Protein AF-A0A7Y5BEG9-F1 (afdb_monomer_lite)

Radius of gyration: 23.91 Å; chains: 1; bounding box: 51×33×67 Å

Foldseek 3Di:
DVVVVVVVVVVVVVPVPPPPPPPPFQDKDKAADDQWQLVVVVCVLLVHDWPDRVVCRVVVHPTGDPPPPDSVDHVQPAWDWDADSVRRIIITGGHGD

Secondary structure (DSSP, 8-state):
-HHHHHHHHHHHHTSTT--PPP------EEEE-SSS-HHHHHHHHTT---S-HHHHHHHSSSSS-TT----SS-S-SSEEEEEETTTTEEEEEEPP-

Sequence (97 aa):
MRTSILALICLLSAWSGAQTPPTASPQPIRLQVRHADPWVIKLMLEGGSVVSPEMSTLFGFLGAPPNTGNAVNRLFQ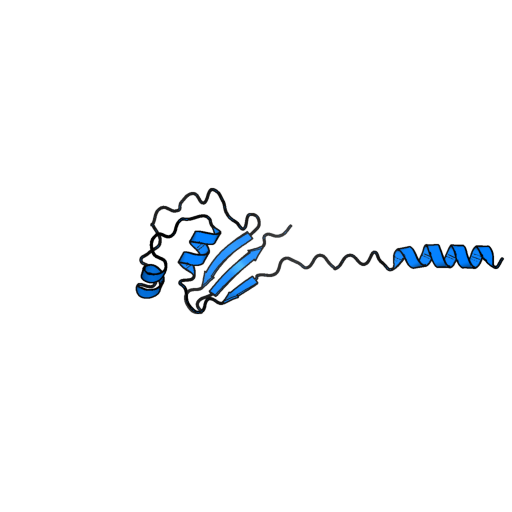NGTLIVNPTDNSIWFFPDRP

Structure (mmCIF, N/CA/C/O backbone):
data_AF-A0A7Y5BEG9-F1
#
_entry.id   AF-A0A7Y5BEG9-F1
#
loop_
_atom_site.group_PDB
_atom_site.id
_atom_site.type_symbol
_atom_site.label_atom_id
_atom_site.label_alt_id
_atom_site.label_comp_id
_atom_site.label_asym_id
_atom_site.label_entity_id
_atom_site.label_seq_id
_atom_site.pdbx_PDB_ins_code
_atom_site.Cartn_x
_atom_site.Cartn_y
_atom_si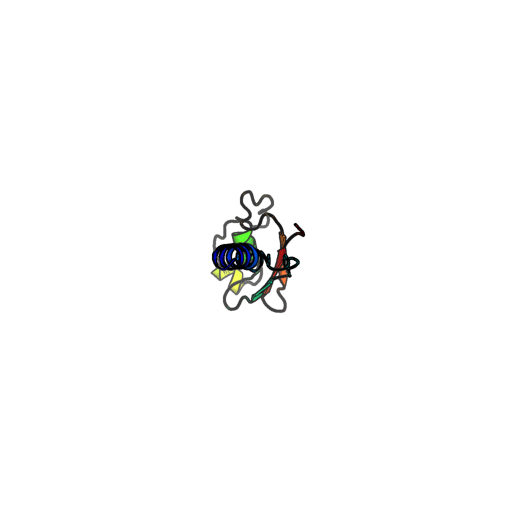te.Cartn_z
_atom_site.occupancy
_atom_site.B_iso_or_equiv
_atom_site.auth_seq_id
_atom_site.auth_comp_id
_atom_site.auth_asym_id
_atom_site.auth_atom_id
_atom_site.pdbx_PDB_model_num
ATOM 1 N N . MET A 1 1 ? -34.204 -20.631 48.819 1.00 61.81 1 MET A N 1
ATOM 2 C CA . MET A 1 1 ? -33.334 -19.438 48.959 1.00 61.81 1 MET A CA 1
ATOM 3 C C . MET A 1 1 ? -31.946 -19.642 48.351 1.00 61.81 1 MET A C 1
ATOM 5 O O . MET A 1 1 ? -31.582 -18.869 47.481 1.00 61.81 1 MET A O 1
ATOM 9 N N . ARG A 1 2 ? -31.191 -20.693 48.712 1.00 66.25 2 ARG A N 1
ATOM 10 C CA . ARG A 1 2 ? -29.860 -20.990 48.125 1.00 66.25 2 ARG A CA 1
ATOM 11 C C . ARG A 1 2 ? -29.838 -21.145 46.594 1.00 66.25 2 ARG A C 1
ATOM 13 O O . ARG A 1 2 ? -28.936 -20.636 45.944 1.00 66.25 2 ARG A O 1
ATOM 20 N N . THR A 1 3 ? -30.837 -21.814 46.021 1.00 69.62 3 THR A N 1
ATOM 21 C CA . THR A 1 3 ? -30.944 -22.051 44.569 1.00 69.62 3 THR A CA 1
ATOM 22 C C . THR A 1 3 ? -31.201 -20.769 43.776 1.00 69.62 3 THR A C 1
ATOM 24 O O . THR A 1 3 ? -30.656 -20.590 42.694 1.00 69.62 3 THR A O 1
ATOM 27 N N . SER A 1 4 ? -31.964 -19.838 44.350 1.00 77.06 4 SER A N 1
ATOM 28 C CA . SER A 1 4 ? -32.264 -18.531 43.757 1.00 77.06 4 SER A CA 1
ATOM 29 C C . SER A 1 4 ? -31.022 -17.639 43.655 1.00 77.06 4 SER A C 1
ATOM 31 O O . SER A 1 4 ? -30.875 -16.897 42.692 1.00 77.06 4 SER A O 1
ATOM 33 N N . ILE A 1 5 ? -30.106 -17.744 44.623 1.00 80.56 5 ILE A N 1
ATOM 34 C CA . ILE A 1 5 ? -28.854 -16.974 44.648 1.00 80.56 5 ILE A CA 1
ATOM 35 C C . ILE A 1 5 ? -27.894 -17.465 43.557 1.00 80.56 5 ILE A C 1
ATOM 37 O O . ILE A 1 5 ? -27.305 -16.655 42.849 1.00 80.56 5 ILE A O 1
ATOM 41 N N . LEU A 1 6 ? -27.779 -18.784 43.371 1.00 76.19 6 LEU A N 1
ATOM 42 C CA . LEU A 1 6 ? -26.947 -19.370 42.314 1.00 76.19 6 LEU A CA 1
ATOM 43 C C . LEU A 1 6 ? -27.444 -18.980 40.914 1.00 76.19 6 LEU A C 1
ATOM 45 O O . LEU A 1 6 ? -26.642 -18.605 40.064 1.00 76.19 6 LEU A O 1
ATOM 49 N N . ALA A 1 7 ? -28.764 -18.990 40.700 1.00 78.88 7 ALA A N 1
ATOM 50 C CA . ALA A 1 7 ? -29.361 -18.563 39.435 1.00 78.88 7 ALA A CA 1
ATOM 51 C C . ALA A 1 7 ? -29.099 -17.074 39.134 1.00 78.88 7 ALA A C 1
ATOM 53 O O . ALA A 1 7 ? -28.790 -16.720 37.998 1.00 78.88 7 ALA A O 1
ATOM 54 N N . LEU A 1 8 ? -29.161 -16.213 40.156 1.00 78.69 8 LEU A N 1
ATOM 55 C CA . LEU A 1 8 ? -28.865 -14.785 40.025 1.00 78.69 8 LEU A CA 1
ATOM 56 C C . LEU A 1 8 ? -27.393 -14.538 39.650 1.00 78.69 8 LEU A C 1
ATOM 58 O O . LEU A 1 8 ? -27.106 -13.715 38.784 1.00 78.69 8 LEU A O 1
ATOM 62 N N . ILE A 1 9 ? -26.463 -15.277 40.263 1.00 79.12 9 ILE A N 1
ATOM 63 C CA . ILE A 1 9 ? -25.024 -15.160 39.984 1.00 79.12 9 ILE A CA 1
ATOM 64 C C . ILE A 1 9 ? -24.702 -15.605 38.549 1.00 79.12 9 ILE A C 1
ATOM 66 O O . ILE A 1 9 ? -23.938 -14.927 37.868 1.00 79.12 9 ILE A O 1
ATOM 70 N N . CYS A 1 10 ? -25.322 -16.686 38.060 1.00 74.25 10 CYS A N 1
ATOM 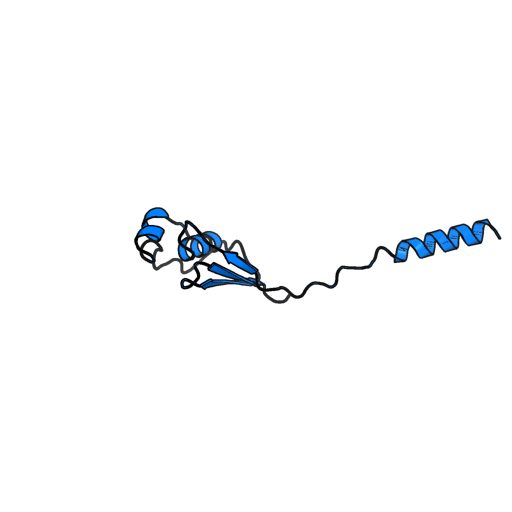71 C CA . CYS A 1 10 ? -25.149 -17.141 36.675 1.00 74.25 10 CYS A CA 1
ATOM 72 C C . CYS A 1 10 ? -25.712 -16.160 35.633 1.00 74.25 10 CYS A C 1
ATOM 74 O O . CYS A 1 10 ? -25.173 -16.063 34.534 1.00 74.25 10 CYS A O 1
ATOM 76 N N . LEU A 1 11 ? -26.780 -15.429 35.959 1.00 73.88 11 LEU A N 1
ATOM 77 C CA . LEU A 1 11 ? -27.326 -14.386 35.084 1.00 73.88 11 LEU A CA 1
ATOM 78 C C . LEU A 1 11 ? -26.413 -13.154 35.019 1.00 73.88 11 LEU A C 1
ATOM 80 O O . LEU A 1 11 ? -26.240 -12.571 33.952 1.00 73.88 11 LEU A O 1
ATOM 84 N N . LEU A 1 12 ? -25.793 -12.780 36.140 1.00 69.62 12 LEU A N 1
ATOM 85 C CA . LEU A 1 12 ? -24.910 -11.613 36.220 1.00 69.62 12 LEU A CA 1
ATOM 86 C C . LEU A 1 12 ? -23.548 -11.840 35.540 1.00 69.62 12 LEU A C 1
ATOM 88 O O . LEU A 1 12 ? -22.969 -10.891 35.013 1.00 69.62 12 LEU A O 1
ATOM 92 N N . SER A 1 13 ? -23.042 -13.077 35.491 1.00 68.06 13 SER A N 1
ATOM 93 C CA . SER A 1 13 ? -21.766 -13.395 34.829 1.00 68.06 13 SER A CA 1
ATOM 94 C C . SER A 1 13 ? -21.834 -13.402 33.297 1.00 68.06 13 SER A C 1
ATOM 96 O O . SER A 1 13 ? -20.798 -13.284 32.648 1.00 68.06 13 SER A O 1
ATOM 98 N N . ALA A 1 14 ? -23.026 -13.481 32.698 1.00 62.81 14 ALA A N 1
ATOM 99 C CA . ALA A 1 14 ? -23.190 -13.402 31.244 1.00 62.81 14 ALA A CA 1
ATOM 100 C C . ALA A 1 14 ? -23.002 -11.973 30.688 1.00 62.81 14 ALA A C 1
ATOM 102 O O . ALA A 1 14 ? -22.771 -11.801 29.493 1.00 62.81 14 ALA A O 1
ATOM 103 N N . TRP A 1 15 ? -23.077 -10.944 31.541 1.00 58.50 15 TRP A N 1
ATOM 104 C CA . TRP A 1 15 ? -22.993 -9.538 31.129 1.00 58.50 15 TRP A CA 1
ATOM 105 C C . TRP A 1 15 ? -21.572 -8.960 31.118 1.00 58.50 15 TRP A C 1
ATOM 107 O O . TRP A 1 15 ? -21.349 -7.927 30.491 1.00 58.50 15 TRP A O 1
ATOM 117 N N . SER A 1 16 ? -20.586 -9.621 31.735 1.00 58.72 16 SER A N 1
ATOM 118 C CA . SER A 1 16 ? -19.198 -9.126 31.737 1.00 58.72 16 SER A CA 1
ATOM 119 C C . SER A 1 16 ? -18.431 -9.412 30.438 1.00 58.72 16 SER A C 1
ATOM 121 O O . SER A 1 16 ? -17.387 -8.810 30.210 1.00 58.72 16 SER A O 1
ATOM 123 N N . GLY A 1 17 ? -18.942 -10.288 29.565 1.00 56.12 17 GLY A N 1
ATOM 124 C CA . GLY A 1 17 ? -18.307 -10.638 28.285 1.00 56.12 17 GLY A CA 1
ATOM 125 C C . GLY A 1 17 ? -18.676 -9.734 27.102 1.00 56.12 17 GLY A C 1
ATOM 126 O O . GLY A 1 17 ? -18.085 -9.865 26.036 1.00 56.12 17 GLY A O 1
ATOM 127 N N . ALA A 1 18 ? -19.634 -8.816 27.267 1.00 52.44 18 ALA A N 1
ATOM 128 C CA . ALA A 1 18 ? -20.114 -7.926 26.202 1.00 52.44 18 ALA A CA 1
ATOM 129 C C . ALA A 1 18 ? -19.368 -6.580 26.152 1.00 52.44 18 ALA A C 1
ATOM 131 O O . ALA A 1 18 ? -19.892 -5.589 25.646 1.00 52.44 18 ALA A O 1
ATOM 132 N N . GLN A 1 19 ? -18.136 -6.526 26.662 1.00 56.03 19 GLN A N 1
ATOM 133 C CA . GLN A 1 19 ? -17.228 -5.426 26.354 1.00 56.03 19 GLN A CA 1
ATOM 134 C C . GLN A 1 19 ? -16.751 -5.613 24.912 1.00 56.03 19 GLN A C 1
ATOM 136 O O . GLN A 1 19 ? -15.655 -6.109 24.660 1.00 56.03 19 GLN A O 1
ATOM 141 N N . THR A 1 20 ? -17.599 -5.243 23.948 1.00 58.72 20 THR A N 1
ATOM 142 C CA . THR A 1 20 ? -17.135 -4.926 22.598 1.00 58.72 20 THR A CA 1
ATOM 143 C C . THR A 1 20 ? -15.939 -3.990 22.751 1.00 58.72 20 THR A C 1
ATOM 145 O O . THR A 1 20 ? -16.097 -2.942 23.392 1.00 58.72 20 THR A O 1
ATOM 148 N N . PRO A 1 21 ? -14.752 -4.345 22.223 1.00 58.41 21 PRO A N 1
ATOM 149 C CA . PRO A 1 21 ? -13.651 -3.402 22.147 1.00 58.41 21 PRO A CA 1
ATOM 150 C C . PRO A 1 21 ? -14.205 -2.120 21.525 1.00 58.41 21 PRO A C 1
ATOM 152 O O . PRO A 1 21 ? -14.983 -2.231 20.570 1.00 58.41 21 PRO A O 1
ATOM 155 N N . PRO A 1 22 ? -13.883 -0.924 22.051 1.00 56.59 22 PRO A N 1
ATOM 156 C CA . PRO A 1 22 ? -14.259 0.302 21.369 1.00 56.59 22 PRO A CA 1
ATOM 157 C C . PRO A 1 22 ? -13.776 0.143 19.934 1.00 56.59 22 PRO A C 1
ATOM 159 O O . PRO A 1 22 ? -12.602 -0.166 19.730 1.00 56.59 22 PRO A O 1
ATOM 162 N N . THR A 1 23 ? -14.698 0.231 18.974 1.00 60.75 23 THR A N 1
ATOM 163 C CA . THR A 1 23 ? -14.410 0.148 17.546 1.00 60.75 23 THR A CA 1
ATOM 164 C C . THR A 1 23 ? -13.322 1.174 17.277 1.00 60.75 23 THR A C 1
ATOM 166 O O . THR A 1 23 ? -13.601 2.372 17.228 1.00 60.75 23 THR A O 1
ATOM 169 N N . ALA A 1 24 ? -12.063 0.732 17.273 1.00 63.84 24 ALA A N 1
ATOM 170 C CA . ALA A 1 24 ? -10.938 1.640 17.223 1.00 63.84 24 ALA A CA 1
ATOM 171 C C . ALA A 1 24 ? -11.091 2.408 15.917 1.00 63.84 24 ALA A C 1
ATOM 173 O O . ALA A 1 24 ? -11.258 1.796 14.859 1.00 63.84 24 ALA A O 1
ATOM 174 N N . SER A 1 25 ? -11.126 3.739 16.005 1.00 70.38 25 SER A N 1
ATOM 175 C CA . SER A 1 25 ? -11.212 4.570 14.813 1.00 70.38 25 SER A CA 1
ATOM 176 C C . SER A 1 25 ? -10.095 4.137 13.866 1.00 70.38 25 SER A C 1
ATOM 178 O O . SER A 1 25 ? -8.964 3.976 14.337 1.00 70.38 25 SER A O 1
ATOM 180 N N . PRO A 1 26 ? -10.389 3.891 12.578 1.00 75.62 26 PRO A N 1
ATOM 181 C CA . PRO A 1 26 ? -9.387 3.384 11.659 1.00 75.62 26 PRO A CA 1
ATOM 182 C C . PRO A 1 26 ? -8.176 4.321 11.652 1.00 75.62 26 PRO A C 1
ATOM 184 O O . PRO A 1 26 ? -8.283 5.490 11.282 1.00 75.62 26 PRO A O 1
ATOM 187 N N . GLN A 1 27 ? -7.044 3.832 12.159 1.00 85.50 27 GLN A N 1
ATOM 188 C CA . GLN A 1 27 ? -5.819 4.617 12.264 1.00 85.50 27 GLN A CA 1
ATOM 189 C C . GLN A 1 27 ? -4.995 4.449 10.988 1.00 85.50 27 GLN A C 1
ATOM 191 O O . GLN A 1 27 ? -4.939 3.341 10.447 1.00 85.50 27 GLN A O 1
ATOM 196 N N . PRO A 1 28 ? -4.316 5.510 10.520 1.00 88.69 28 PRO A N 1
ATOM 197 C CA . PRO A 1 28 ? -3.342 5.383 9.450 1.00 88.69 28 PRO A CA 1
ATOM 198 C C . PRO A 1 28 ? -2.244 4.381 9.817 1.00 88.69 28 PRO A C 1
ATOM 200 O O . PRO A 1 28 ? -1.693 4.423 10.919 1.00 88.69 28 PRO A O 1
ATOM 203 N N . ILE A 1 29 ? -1.900 3.503 8.880 1.00 89.62 29 ILE A N 1
ATOM 204 C CA . ILE A 1 29 ? -0.862 2.484 9.054 1.00 89.62 29 ILE A CA 1
ATOM 205 C C . ILE A 1 29 ? 0.341 2.866 8.199 1.00 89.62 29 ILE A C 1
ATOM 207 O O . ILE A 1 29 ? 0.211 3.065 6.992 1.00 89.62 29 ILE A O 1
ATOM 211 N N . ARG A 1 30 ? 1.524 2.930 8.818 1.00 91.38 30 ARG A N 1
ATOM 212 C CA . ARG A 1 30 ? 2.797 3.144 8.120 1.00 91.38 30 ARG A CA 1
ATOM 213 C C . ARG A 1 30 ? 3.504 1.815 7.887 1.00 91.38 30 ARG A C 1
ATOM 215 O O . ARG A 1 30 ? 3.817 1.096 8.833 1.00 91.38 30 ARG A O 1
ATOM 222 N N . LEU A 1 31 ? 3.825 1.536 6.633 1.00 89.38 31 LEU A N 1
ATOM 223 C CA . LEU A 1 31 ? 4.606 0.389 6.193 1.00 89.38 31 LEU A CA 1
ATOM 224 C C . LEU A 1 31 ? 5.979 0.886 5.744 1.00 89.38 31 LEU A C 1
ATOM 226 O O . LEU A 1 31 ? 6.112 1.547 4.716 1.00 89.38 31 LEU A O 1
ATOM 230 N N . GLN A 1 32 ? 7.007 0.594 6.538 1.00 92.06 32 GLN A N 1
ATOM 231 C CA . GLN A 1 32 ? 8.378 0.952 6.189 1.00 92.06 32 GLN A CA 1
ATOM 232 C C . GLN A 1 32 ? 8.908 0.002 5.113 1.00 92.06 32 GLN A C 1
ATOM 234 O O . GLN A 1 32 ? 8.947 -1.213 5.320 1.00 92.06 32 GLN A O 1
ATOM 239 N N . VAL A 1 33 ? 9.390 0.558 4.005 1.00 87.56 33 VAL A N 1
ATOM 240 C CA . VAL A 1 33 ? 10.049 -0.193 2.937 1.00 87.56 33 VAL A CA 1
ATOM 241 C C . VAL A 1 33 ? 11.565 -0.056 3.105 1.00 87.56 33 VAL A C 1
ATOM 243 O O . VAL A 1 33 ? 12.079 1.009 3.450 1.00 87.56 33 VAL A O 1
ATOM 246 N N . ARG A 1 34 ? 12.291 -1.172 2.960 1.00 85.19 34 ARG A N 1
ATOM 247 C CA . ARG A 1 34 ? 13.750 -1.238 3.193 1.00 85.19 34 ARG A CA 1
ATOM 248 C C . ARG A 1 34 ? 14.561 -1.576 1.949 1.00 85.19 34 ARG A C 1
ATOM 250 O O . ARG A 1 34 ? 15.633 -1.019 1.760 1.00 85.19 34 ARG A O 1
ATOM 257 N N . HIS A 1 35 ? 14.070 -2.511 1.140 1.00 80.50 35 HIS A N 1
ATOM 258 C CA . HIS A 1 35 ? 14.861 -3.165 0.090 1.00 80.50 35 HIS A CA 1
ATOM 259 C C . HIS A 1 35 ? 14.171 -3.175 -1.275 1.00 80.50 35 HIS A C 1
ATOM 261 O O . HIS A 1 35 ? 14.632 -3.845 -2.189 1.00 80.50 35 HIS A O 1
ATOM 267 N N . ALA A 1 36 ? 13.049 -2.475 -1.395 1.00 79.56 36 ALA A N 1
ATOM 268 C CA . ALA A 1 36 ? 12.246 -2.424 -2.601 1.00 79.56 36 ALA A CA 1
ATOM 269 C C . ALA A 1 36 ? 11.804 -0.985 -2.856 1.00 79.56 36 ALA A C 1
ATOM 271 O O . ALA A 1 36 ? 11.875 -0.134 -1.964 1.00 79.56 36 ALA A O 1
ATOM 272 N N . ASP A 1 37 ? 11.334 -0.739 -4.071 1.00 83.12 37 ASP A N 1
ATOM 273 C CA . ASP A 1 37 ? 10.703 0.518 -4.430 1.00 83.12 37 ASP A CA 1
ATOM 274 C C . ASP A 1 37 ? 9.245 0.571 -3.903 1.00 83.12 37 ASP A C 1
ATOM 276 O O . ASP A 1 37 ? 8.464 -0.368 -4.115 1.00 83.12 37 ASP A O 1
ATOM 280 N N . PRO A 1 38 ? 8.844 1.640 -3.193 1.00 83.69 38 PRO A N 1
ATOM 281 C CA . PRO A 1 38 ? 7.528 1.727 -2.571 1.00 83.69 38 PRO A CA 1
ATOM 282 C C . PRO A 1 38 ? 6.412 1.961 -3.603 1.00 83.69 38 PRO A C 1
ATOM 284 O O . PRO A 1 38 ? 5.263 1.588 -3.348 1.00 83.69 38 PRO A O 1
ATOM 287 N N . TRP A 1 39 ? 6.727 2.513 -4.782 1.00 83.00 39 TRP A N 1
ATOM 288 C CA . TRP A 1 39 ? 5.770 2.655 -5.881 1.00 83.00 39 TRP A CA 1
ATOM 289 C C . TRP A 1 39 ? 5.440 1.318 -6.525 1.00 83.00 39 TRP A C 1
ATOM 291 O O . TRP A 1 39 ? 4.271 1.056 -6.801 1.00 83.00 39 TRP A O 1
ATOM 301 N N . VAL A 1 40 ? 6.431 0.446 -6.695 1.00 81.12 40 VAL A N 1
ATOM 302 C CA . VAL A 1 40 ? 6.226 -0.931 -7.162 1.00 81.12 40 VAL A CA 1
ATOM 303 C C . VAL A 1 40 ? 5.302 -1.693 -6.225 1.00 81.12 40 VAL A C 1
ATOM 305 O O . VAL A 1 40 ? 4.353 -2.330 -6.675 1.00 81.12 40 VAL A O 1
ATOM 308 N N . ILE A 1 41 ? 5.540 -1.603 -4.916 1.00 82.19 41 ILE A N 1
ATOM 309 C CA . ILE A 1 41 ? 4.683 -2.267 -3.930 1.00 82.19 41 ILE A CA 1
ATOM 310 C C . ILE A 1 41 ? 3.261 -1.710 -4.013 1.00 82.19 41 ILE A C 1
ATOM 312 O O . ILE A 1 41 ? 2.314 -2.491 -4.084 1.00 82.19 41 ILE A O 1
ATOM 316 N N . LYS A 1 42 ? 3.091 -0.380 -4.060 1.00 84.00 42 LYS A N 1
ATOM 317 C CA . LYS A 1 42 ? 1.768 0.234 -4.243 1.00 84.00 42 LYS A CA 1
ATOM 318 C C . LYS A 1 42 ? 1.081 -0.295 -5.505 1.00 84.00 42 LYS A C 1
ATOM 320 O O . LYS A 1 42 ? -0.075 -0.699 -5.430 1.00 84.00 42 LYS A O 1
ATOM 325 N N . LEU A 1 43 ? 1.799 -0.351 -6.624 1.00 80.75 43 LEU A N 1
ATOM 326 C CA . LEU A 1 43 ? 1.290 -0.855 -7.895 1.00 80.75 43 LEU A CA 1
ATOM 327 C C . LEU A 1 43 ? 0.774 -2.292 -7.767 1.00 80.75 43 LEU A C 1
ATOM 329 O O . LEU A 1 43 ? -0.339 -2.581 -8.194 1.00 80.75 43 LEU A O 1
ATOM 333 N N . MET A 1 44 ? 1.549 -3.178 -7.136 1.00 80.38 44 MET A N 1
ATOM 334 C CA . MET A 1 44 ? 1.157 -4.574 -6.914 1.00 80.38 44 MET A CA 1
ATOM 335 C C . MET A 1 44 ? -0.059 -4.698 -5.992 1.00 80.38 44 MET A C 1
ATOM 337 O O . MET A 1 44 ? -0.942 -5.514 -6.247 1.00 80.38 44 MET A O 1
ATOM 341 N N . LEU A 1 45 ? -0.135 -3.880 -4.938 1.00 83.06 45 LEU A N 1
ATOM 342 C CA . LEU A 1 45 ? -1.279 -3.847 -4.017 1.00 83.06 45 LEU A CA 1
ATOM 343 C C . LEU A 1 45 ? -2.552 -3.306 -4.683 1.00 83.06 45 LEU A C 1
ATOM 345 O O . LEU A 1 45 ? -3.666 -3.691 -4.320 1.00 83.06 45 LEU A O 1
ATOM 349 N N . GLU A 1 46 ? -2.387 -2.443 -5.680 1.00 80.69 46 GLU A N 1
ATOM 350 C CA . GLU A 1 46 ? -3.454 -1.983 -6.564 1.00 80.69 46 GLU A CA 1
ATOM 351 C C . GLU A 1 46 ? -3.740 -2.991 -7.699 1.00 80.69 46 GLU A C 1
ATOM 353 O O . GLU A 1 46 ? -4.614 -2.763 -8.524 1.00 80.69 46 GLU A O 1
ATOM 358 N N . GLY A 1 47 ? -3.068 -4.143 -7.749 1.00 74.06 47 GLY A N 1
ATOM 359 C CA . GLY A 1 47 ? -3.314 -5.177 -8.761 1.00 74.06 47 GLY A CA 1
ATOM 360 C C . GLY A 1 47 ? -2.672 -4.891 -10.123 1.00 74.06 47 GLY A C 1
ATOM 361 O O . GLY A 1 47 ? -3.016 -5.529 -11.119 1.00 74.06 47 GLY A O 1
ATOM 362 N N . GLY A 1 48 ? -1.741 -3.941 -10.187 1.00 72.06 48 GLY A N 1
ATOM 363 C CA . GLY A 1 48 ? -0.880 -3.724 -11.342 1.00 72.06 48 GLY A CA 1
ATOM 364 C C . GLY A 1 48 ? 0.209 -4.795 -11.452 1.00 72.06 48 GLY A C 1
ATOM 365 O O . GLY A 1 48 ? 0.718 -5.311 -10.456 1.00 72.06 48 GLY A O 1
ATOM 366 N N . SER A 1 49 ? 0.574 -5.135 -12.687 1.00 68.69 49 SER A N 1
ATOM 367 C CA . SER A 1 49 ? 1.670 -6.064 -12.969 1.00 68.69 49 SER A CA 1
ATOM 368 C C . SER A 1 49 ? 3.014 -5.334 -12.964 1.00 68.69 49 SER A C 1
ATOM 370 O O . SER A 1 49 ? 3.127 -4.221 -13.479 1.00 68.69 49 SER A O 1
ATOM 372 N N . VAL A 1 50 ? 4.036 -5.985 -12.409 1.00 67.81 50 VAL A N 1
ATOM 373 C CA . VAL A 1 50 ? 5.421 -5.505 -12.399 1.00 67.81 50 VAL A CA 1
ATOM 374 C C . VAL A 1 50 ? 6.256 -6.460 -13.237 1.00 67.81 50 VAL A C 1
ATOM 376 O O . VAL A 1 50 ? 6.287 -7.658 -12.966 1.00 67.81 50 VAL A O 1
ATOM 379 N N . VAL A 1 51 ? 6.939 -5.926 -14.250 1.00 68.12 51 VAL A N 1
ATOM 380 C CA . VAL A 1 51 ? 7.766 -6.723 -15.173 1.00 68.12 51 VAL A CA 1
ATOM 381 C C . VAL A 1 51 ? 9.212 -6.843 -14.676 1.00 68.12 51 VAL A C 1
ATOM 383 O O . VAL A 1 51 ? 9.835 -7.879 -14.877 1.00 68.12 51 VAL A O 1
ATOM 386 N N . SER A 1 52 ? 9.744 -5.817 -13.997 1.00 68.62 52 SER A N 1
ATOM 387 C CA . SER A 1 52 ? 11.064 -5.870 -13.349 1.00 68.62 52 SER A CA 1
ATOM 388 C C . SER A 1 52 ? 11.116 -5.016 -12.067 1.00 68.62 52 SER A C 1
ATOM 390 O O . SER A 1 52 ? 11.238 -3.783 -12.128 1.00 68.62 52 SER A O 1
ATOM 392 N N . PRO A 1 53 ? 11.016 -5.645 -10.885 1.00 64.50 53 PRO A N 1
ATOM 393 C CA . PRO A 1 53 ? 11.104 -4.944 -9.604 1.00 64.50 53 PRO A CA 1
ATOM 394 C C . PRO A 1 53 ? 12.524 -4.440 -9.286 1.00 64.50 53 PRO A C 1
ATOM 396 O O . PRO A 1 53 ? 12.683 -3.408 -8.626 1.00 64.50 53 PRO A O 1
ATOM 399 N N . GLU A 1 54 ? 13.565 -5.099 -9.797 1.00 71.00 54 GLU A N 1
ATOM 400 C CA . GLU A 1 54 ? 14.967 -4.717 -9.579 1.00 71.00 54 GLU A CA 1
ATOM 401 C C . GLU A 1 54 ? 15.307 -3.423 -10.322 1.00 71.00 54 GLU A C 1
ATOM 403 O O . GLU A 1 54 ? 15.928 -2.523 -9.757 1.00 71.00 54 GLU A O 1
ATOM 408 N N . MET A 1 55 ? 14.833 -3.287 -11.565 1.00 64.31 55 MET A N 1
ATOM 409 C CA . MET A 1 55 ? 15.007 -2.066 -12.357 1.00 64.31 55 MET A CA 1
ATOM 410 C C . MET A 1 55 ? 14.327 -0.863 -11.700 1.00 64.31 55 MET A C 1
ATOM 412 O O . MET A 1 55 ? 14.889 0.227 -11.659 1.00 64.31 55 MET A O 1
ATOM 416 N N . SER A 1 56 ? 13.147 -1.059 -11.117 1.00 62.47 56 SER A N 1
ATOM 417 C CA . SER A 1 56 ? 12.442 0.008 -10.398 1.00 62.47 56 SER A CA 1
ATOM 418 C C . SER A 1 56 ? 13.230 0.497 -9.182 1.00 62.47 56 SER A C 1
ATOM 420 O O . SER A 1 56 ? 13.301 1.695 -8.927 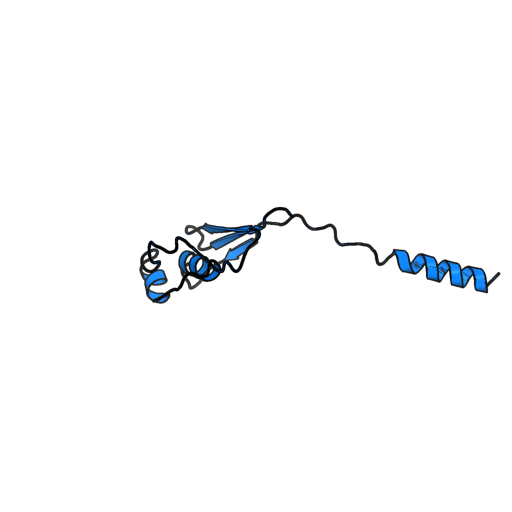1.00 62.47 56 SER A O 1
ATOM 422 N N . THR A 1 57 ? 13.886 -0.432 -8.484 1.00 67.00 57 THR A N 1
ATOM 423 C CA . THR A 1 57 ? 14.732 -0.131 -7.324 1.00 67.00 57 THR A CA 1
ATOM 424 C C . THR A 1 57 ? 16.020 0.592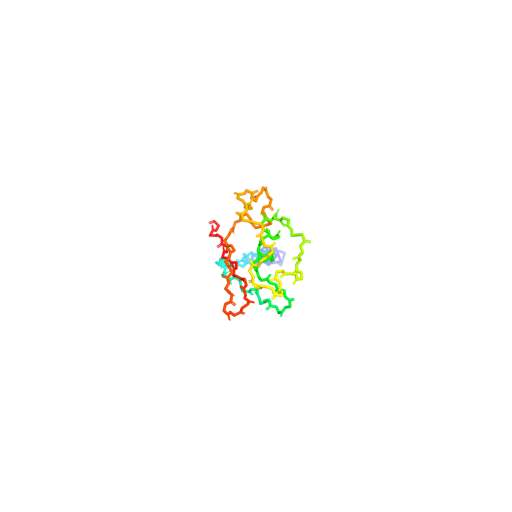 -7.737 1.00 67.00 57 THR A C 1
ATOM 426 O O . THR A 1 57 ? 16.442 1.527 -7.063 1.00 67.00 57 THR A O 1
ATOM 429 N N . LEU A 1 58 ? 16.634 0.200 -8.860 1.00 62.41 58 LEU A N 1
ATOM 430 C CA . LEU A 1 58 ? 17.874 0.806 -9.364 1.00 62.41 58 LEU A CA 1
ATOM 431 C C . LEU A 1 58 ? 17.669 2.199 -9.972 1.00 62.41 58 LEU A C 1
ATOM 433 O O . LEU A 1 58 ? 18.543 3.053 -9.845 1.00 62.41 58 LEU A O 1
ATOM 437 N N . PHE A 1 59 ? 16.532 2.438 -10.627 1.00 62.31 59 PHE A N 1
ATOM 438 C CA . PHE A 1 59 ? 16.259 3.693 -11.336 1.00 62.31 59 PHE A CA 1
ATOM 439 C C . PHE A 1 59 ? 15.282 4.619 -10.602 1.00 62.31 59 PHE A C 1
ATOM 441 O O . PHE A 1 59 ? 14.901 5.654 -11.149 1.00 62.31 59 PHE A O 1
ATOM 448 N N . GLY A 1 60 ? 14.855 4.252 -9.389 1.00 58.91 60 GLY A N 1
ATOM 449 C CA . GLY A 1 60 ? 14.024 5.042 -8.471 1.00 58.91 60 GLY A CA 1
ATOM 450 C C . GLY A 1 60 ? 12.610 5.392 -8.951 1.00 58.91 60 GLY A C 1
ATOM 451 O O . GLY A 1 60 ? 11.808 5.839 -8.144 1.00 58.91 60 GLY A O 1
ATOM 452 N N . PHE A 1 61 ? 12.312 5.240 -10.248 1.00 58.41 61 PHE A N 1
ATOM 453 C CA . PHE A 1 61 ? 11.071 5.700 -10.884 1.00 58.41 61 PHE A CA 1
ATOM 454 C C . PHE A 1 61 ? 10.734 4.983 -12.210 1.00 58.41 61 PHE A C 1
ATOM 456 O O . PHE A 1 61 ? 9.682 5.238 -12.790 1.00 58.41 61 PHE A O 1
ATOM 463 N N . LEU A 1 62 ? 11.607 4.111 -12.735 1.00 51.94 62 LEU A N 1
ATOM 464 C CA . LEU A 1 62 ? 11.602 3.734 -14.161 1.00 51.94 62 LEU A CA 1
ATOM 465 C C . LEU A 1 62 ? 11.160 2.290 -14.453 1.00 51.94 62 LEU A C 1
ATOM 467 O O . LEU A 1 62 ? 11.637 1.675 -15.403 1.00 51.94 62 LEU A O 1
ATOM 471 N N . GLY A 1 63 ? 10.266 1.731 -13.636 1.00 51.09 63 GLY A N 1
ATOM 472 C CA . GLY A 1 63 ? 9.714 0.391 -13.879 1.00 51.09 63 GLY A CA 1
ATOM 473 C C . GLY A 1 63 ? 8.195 0.262 -13.757 1.00 51.09 63 GLY A C 1
ATOM 474 O O . GLY A 1 63 ? 7.664 -0.814 -14.025 1.00 51.09 63 GLY A O 1
ATOM 475 N N . ALA A 1 64 ? 7.480 1.339 -13.415 1.00 50.66 64 ALA A N 1
ATOM 476 C CA . ALA A 1 64 ? 6.021 1.351 -13.432 1.00 50.66 64 ALA A CA 1
ATOM 477 C C . ALA A 1 64 ? 5.519 1.768 -14.829 1.00 50.66 64 ALA A C 1
ATOM 479 O O . ALA A 1 64 ? 5.852 2.864 -15.290 1.00 50.66 64 ALA A O 1
ATOM 480 N N . PRO A 1 65 ? 4.723 0.938 -15.527 1.00 49.97 65 PRO A N 1
ATOM 481 C CA . PRO A 1 65 ? 4.080 1.352 -16.767 1.00 49.97 65 PRO A CA 1
ATOM 482 C C . PRO A 1 65 ? 3.194 2.584 -16.509 1.00 49.97 65 PRO A C 1
ATOM 484 O O . PRO A 1 65 ? 2.399 2.557 -15.570 1.00 49.97 65 PRO A O 1
ATOM 487 N N . PRO A 1 66 ? 3.238 3.636 -17.347 1.00 53.12 66 PRO A N 1
ATOM 488 C CA . PRO A 1 66 ? 2.447 4.857 -17.144 1.00 53.12 66 PRO A CA 1
ATOM 489 C C . PRO A 1 66 ? 0.920 4.665 -17.277 1.00 53.12 66 PRO A C 1
ATOM 491 O O . PRO A 1 66 ? 0.172 5.621 -17.115 1.00 53.12 66 PRO A O 1
ATOM 494 N N . ASN A 1 67 ? 0.444 3.444 -17.553 1.00 49.69 67 ASN A N 1
ATOM 495 C CA . ASN A 1 67 ? -0.950 3.125 -17.876 1.00 49.69 67 ASN A CA 1
ATOM 496 C C . ASN A 1 67 ? -1.579 2.055 -16.962 1.00 49.69 67 ASN A C 1
ATOM 498 O O . ASN A 1 67 ? -2.359 1.223 -17.422 1.00 49.69 67 ASN A O 1
ATOM 502 N N . THR A 1 68 ? -1.326 2.070 -15.655 1.00 51.88 68 THR A N 1
ATOM 503 C CA . THR A 1 68 ? -2.141 1.300 -14.686 1.00 51.88 68 THR A CA 1
ATOM 504 C C . THR A 1 68 ? -3.378 2.079 -14.238 1.00 51.88 68 THR A C 1
ATOM 506 O O . THR A 1 68 ? -3.675 2.208 -13.055 1.00 51.88 68 THR A O 1
ATOM 509 N N . GLY A 1 69 ? -4.119 2.610 -15.213 1.00 46.84 69 GLY A N 1
ATOM 510 C CA . GLY A 1 69 ? -5.304 3.440 -14.992 1.00 46.84 69 GLY A CA 1
ATOM 511 C C . GLY A 1 69 ? -6.546 2.690 -14.508 1.00 46.84 69 GLY A C 1
ATOM 512 O O . GLY A 1 69 ? -7.516 3.340 -14.151 1.00 46.84 69 GLY A O 1
ATOM 513 N N . ASN A 1 70 ? -6.545 1.355 -14.462 1.00 52.94 70 ASN A N 1
ATOM 514 C CA . ASN A 1 70 ? -7.674 0.570 -13.957 1.00 52.94 70 ASN A CA 1
ATOM 515 C C . ASN A 1 70 ? -7.176 -0.684 -13.234 1.00 52.94 70 ASN A C 1
ATOM 517 O O . ASN A 1 70 ? -7.127 -1.783 -13.776 1.00 52.94 70 ASN A O 1
ATOM 521 N N . ALA A 1 71 ? -6.791 -0.482 -11.982 1.00 54.06 71 ALA A N 1
ATOM 522 C CA . ALA A 1 71 ? -6.635 -1.505 -10.964 1.00 54.06 71 ALA A CA 1
ATOM 523 C C . ALA A 1 71 ? -7.968 -2.250 -10.733 1.00 54.06 71 ALA A C 1
ATOM 525 O O . ALA A 1 71 ? -8.752 -1.865 -9.868 1.00 54.06 71 ALA A O 1
ATOM 526 N N . VAL A 1 72 ? -8.257 -3.290 -11.526 1.00 52.25 72 VAL A N 1
ATOM 527 C CA . VAL A 1 72 ? -9.514 -4.072 -11.440 1.00 52.25 72 VAL A CA 1
ATOM 528 C C . VAL A 1 72 ? -9.598 -4.886 -10.136 1.00 52.25 72 VAL A C 1
ATOM 530 O O . VAL A 1 72 ? -10.667 -5.365 -9.775 1.00 52.25 72 VAL A O 1
ATOM 533 N N . ASN A 1 73 ? -8.489 -5.029 -9.398 1.00 54.72 73 ASN A N 1
ATOM 534 C CA . ASN A 1 73 ? -8.413 -5.882 -8.214 1.00 54.72 73 ASN A CA 1
ATOM 535 C C . ASN A 1 73 ? -7.515 -5.261 -7.130 1.00 54.72 73 ASN A C 1
ATOM 537 O O . ASN A 1 73 ? -6.401 -5.716 -6.876 1.00 54.72 73 ASN A O 1
ATOM 541 N N . ARG A 1 74 ? -7.981 -4.169 -6.513 1.00 63.88 74 ARG A N 1
ATOM 542 C CA . ARG A 1 74 ? -7.284 -3.572 -5.366 1.00 63.88 74 ARG A CA 1
ATOM 543 C C . ARG A 1 74 ? -7.432 -4.493 -4.160 1.00 63.88 74 ARG A C 1
ATOM 545 O O . ARG A 1 74 ? -8.555 -4.808 -3.765 1.00 63.88 74 ARG A O 1
ATOM 552 N N . LEU A 1 75 ? -6.310 -4.876 -3.549 1.00 70.69 75 LEU A N 1
ATOM 553 C CA . LEU A 1 75 ? -6.318 -5.657 -2.307 1.00 70.69 75 LEU A CA 1
ATOM 554 C C . LEU A 1 75 ? -6.985 -4.872 -1.163 1.00 70.69 75 LEU A C 1
ATOM 556 O O . LEU A 1 75 ? -7.626 -5.451 -0.290 1.00 70.69 75 LEU A O 1
ATOM 560 N N . PHE A 1 76 ? -6.867 -3.544 -1.200 1.00 71.62 76 PHE A N 1
ATOM 561 C CA . PHE A 1 76 ? -7.504 -2.628 -0.262 1.00 71.62 76 PHE A CA 1
ATOM 562 C C . PHE A 1 76 ? -8.663 -1.902 -0.950 1.00 71.62 76 PHE A C 1
ATOM 564 O O . PHE A 1 76 ? -8.447 -1.081 -1.841 1.00 71.62 76 PHE A O 1
ATOM 571 N N . GLN A 1 77 ? -9.894 -2.227 -0.549 1.00 69.31 77 GLN A N 1
ATOM 572 C CA . GLN A 1 77 ? -11.120 -1.648 -1.119 1.00 69.31 77 GLN A CA 1
ATOM 573 C C . GLN A 1 77 ? -11.647 -0.444 -0.321 1.00 69.31 77 GLN A C 1
ATOM 575 O O . GLN A 1 77 ? -12.285 0.424 -0.903 1.00 69.31 77 GLN A O 1
ATOM 580 N N . ASN A 1 78 ? -11.330 -0.368 0.977 1.00 77.44 78 ASN A N 1
ATOM 581 C CA . ASN A 1 78 ? -11.843 0.641 1.914 1.00 77.44 78 ASN A CA 1
ATOM 582 C C . ASN A 1 78 ? -10.692 1.470 2.502 1.00 77.44 78 ASN A C 1
ATOM 584 O O . ASN A 1 78 ? -10.420 1.429 3.706 1.00 77.44 78 ASN A O 1
ATOM 588 N N . GLY A 1 79 ? -9.932 2.135 1.640 1.00 79.06 79 GLY A N 1
ATOM 589 C CA . GLY A 1 79 ? -8.875 3.038 2.072 1.00 79.06 79 GLY A CA 1
ATOM 590 C C . GLY A 1 79 ? -7.935 3.465 0.956 1.00 79.06 79 GLY A C 1
ATOM 591 O O . GLY A 1 79 ? -7.914 2.902 -0.139 1.00 79.06 79 GLY A O 1
ATOM 592 N N . THR A 1 80 ? -7.117 4.469 1.257 1.00 86.19 80 THR A N 1
ATOM 593 C CA . THR A 1 80 ? -6.183 5.085 0.312 1.00 86.19 80 THR A CA 1
ATOM 594 C C . THR A 1 80 ? -4.741 4.698 0.624 1.00 86.19 80 THR A C 1
ATOM 596 O O . THR A 1 80 ? -4.282 4.841 1.758 1.00 86.19 80 THR A O 1
ATOM 599 N N . LEU A 1 81 ? -4.003 4.257 -0.401 1.00 87.25 81 LEU A N 1
ATOM 600 C CA . LEU A 1 81 ? -2.563 4.001 -0.333 1.00 87.25 81 LEU A CA 1
ATOM 601 C C . LEU A 1 81 ? -1.761 5.183 -0.891 1.00 87.25 81 LEU A C 1
ATOM 603 O O . LEU A 1 81 ? -1.892 5.565 -2.061 1.00 87.25 81 LEU A O 1
ATOM 607 N N . ILE A 1 82 ? -0.873 5.733 -0.067 1.00 86.88 82 ILE A N 1
ATOM 608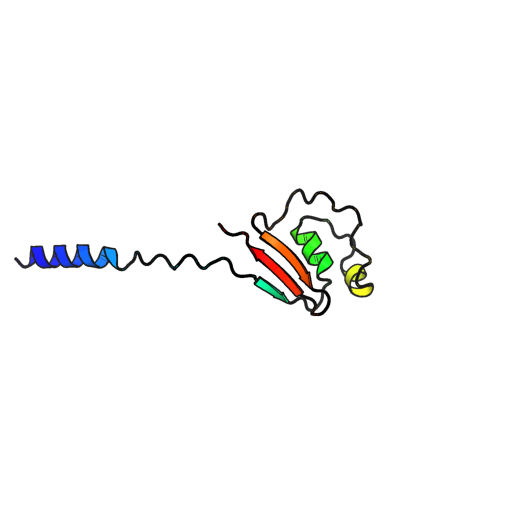 C CA . ILE A 1 82 ? 0.002 6.855 -0.415 1.00 86.88 82 ILE A CA 1
ATOM 609 C C . ILE A 1 82 ? 1.454 6.431 -0.228 1.00 86.88 82 ILE A C 1
ATOM 611 O O . ILE A 1 82 ? 1.812 5.840 0.784 1.00 86.88 82 ILE A O 1
ATOM 615 N N . VAL A 1 83 ? 2.300 6.751 -1.202 1.00 86.00 83 VAL A N 1
ATOM 616 C CA . VAL A 1 83 ? 3.745 6.529 -1.112 1.00 86.00 83 VAL A CA 1
ATOM 617 C C . VAL A 1 83 ? 4.405 7.803 -0.599 1.00 86.00 83 VAL A C 1
ATOM 619 O O . VAL A 1 83 ? 4.160 8.882 -1.137 1.00 86.00 83 VAL A O 1
ATOM 622 N N . ASN A 1 84 ? 5.258 7.674 0.415 1.00 86.94 84 ASN A N 1
ATOM 623 C CA . ASN A 1 84 ? 6.199 8.708 0.820 1.00 86.94 84 ASN A CA 1
ATOM 624 C C . ASN A 1 84 ? 7.616 8.283 0.386 1.00 86.94 84 ASN A C 1
ATOM 626 O O . ASN A 1 84 ? 8.234 7.431 1.029 1.00 86.94 84 ASN A O 1
ATOM 630 N N . PRO A 1 85 ? 8.143 8.837 -0.719 1.00 76.38 85 PRO A N 1
ATOM 631 C CA . PRO A 1 85 ? 9.453 8.446 -1.230 1.00 76.38 85 PRO A CA 1
ATOM 632 C C . PRO A 1 85 ? 10.606 8.960 -0.355 1.00 76.38 85 PRO A C 1
ATOM 634 O O . PRO A 1 85 ? 11.661 8.337 -0.315 1.00 76.38 85 PRO A O 1
ATOM 637 N N . THR A 1 86 ? 10.411 10.058 0.384 1.00 83.56 86 THR A N 1
ATOM 638 C CA . THR A 1 86 ? 11.462 10.699 1.195 1.00 83.56 86 THR A CA 1
ATOM 639 C C . THR A 1 86 ? 11.942 9.811 2.340 1.00 83.56 86 THR A C 1
ATOM 641 O O . THR A 1 86 ? 13.116 9.839 2.697 1.00 83.56 86 THR A O 1
ATOM 644 N N . ASP A 1 87 ? 11.042 9.020 2.922 1.00 85.38 87 ASP A N 1
ATOM 645 C CA . ASP A 1 87 ? 11.343 8.107 4.026 1.00 85.38 87 ASP A CA 1
ATOM 646 C C . ASP A 1 87 ? 11.166 6.630 3.640 1.00 85.38 87 ASP A C 1
ATOM 648 O O . ASP A 1 87 ? 11.144 5.768 4.519 1.00 85.38 87 ASP A O 1
ATOM 652 N N . ASN A 1 88 ? 11.046 6.348 2.338 1.00 86.81 88 ASN A N 1
ATOM 653 C CA . ASN A 1 88 ? 10.788 5.031 1.763 1.00 86.81 88 ASN A CA 1
ATOM 654 C C . ASN A 1 88 ? 9.650 4.276 2.481 1.00 86.81 88 ASN A C 1
ATOM 656 O O . ASN A 1 88 ? 9.841 3.167 2.986 1.00 86.81 88 ASN A O 1
ATOM 660 N N . SER A 1 89 ? 8.473 4.894 2.603 1.00 88.94 89 SER A N 1
ATOM 661 C CA . SER A 1 89 ? 7.327 4.287 3.288 1.00 88.94 89 SER A CA 1
ATOM 662 C C . SER A 1 89 ? 6.032 4.354 2.485 1.00 88.94 89 SER A C 1
ATOM 664 O O . SER A 1 89 ? 5.854 5.187 1.595 1.00 88.94 89 SER A O 1
ATOM 666 N N . ILE A 1 90 ? 5.111 3.450 2.810 1.00 90.31 90 ILE A N 1
ATOM 667 C CA . ILE A 1 90 ? 3.744 3.436 2.289 1.00 90.31 90 ILE A CA 1
ATOM 668 C C . ILE A 1 90 ? 2.802 3.681 3.455 1.00 90.31 90 ILE A C 1
ATOM 670 O O . ILE A 1 90 ? 2.897 3.033 4.496 1.00 90.31 90 ILE A O 1
ATOM 674 N N . TRP A 1 91 ? 1.879 4.607 3.268 1.00 90.56 91 TRP A N 1
ATOM 675 C CA . TRP A 1 91 ? 0.836 4.929 4.220 1.00 90.56 91 TRP A CA 1
ATOM 676 C C . TRP A 1 91 ? -0.495 4.408 3.713 1.00 90.56 91 TRP A C 1
ATOM 678 O O . TRP A 1 91 ? -0.909 4.717 2.596 1.00 90.56 91 TRP A O 1
ATOM 688 N N . PHE A 1 92 ? -1.169 3.631 4.551 1.00 89.75 92 PHE A N 1
ATOM 689 C CA . PHE A 1 92 ? -2.537 3.208 4.323 1.00 89.75 92 PHE A CA 1
ATOM 690 C C . PHE A 1 92 ? -3.468 4.003 5.230 1.00 89.75 92 PHE A C 1
ATOM 692 O O . PHE A 1 92 ? -3.354 3.944 6.454 1.00 89.75 92 PHE A O 1
ATOM 699 N N . PHE A 1 93 ? -4.389 4.737 4.619 1.00 88.94 93 PHE A N 1
ATOM 700 C CA . PHE A 1 93 ? -5.448 5.466 5.300 1.00 88.94 93 PHE A CA 1
ATOM 701 C C . PHE A 1 93 ? -6.749 4.690 5.115 1.00 88.94 93 PHE A C 1
ATOM 703 O O . PHE A 1 93 ? -7.338 4.785 4.039 1.00 88.94 93 PHE A O 1
ATOM 710 N N . PRO A 1 94 ? -7.181 3.893 6.102 1.00 85.94 94 PRO A N 1
ATOM 711 C CA . PRO A 1 94 ? -8.475 3.233 6.025 1.00 85.94 94 PRO A CA 1
ATOM 712 C C . PRO A 1 94 ? -9.603 4.266 5.963 1.00 85.94 94 PRO A C 1
ATOM 714 O O . PRO A 1 94 ? -9.573 5.277 6.673 1.00 85.94 94 PRO A O 1
ATOM 717 N N . ASP A 1 95 ? -10.602 3.995 5.131 1.00 79.56 95 ASP A N 1
ATOM 718 C CA . ASP A 1 95 ? -11.814 4.804 5.099 1.00 79.56 95 ASP A CA 1
ATOM 719 C C . ASP A 1 95 ? -12.566 4.638 6.425 1.00 79.56 95 ASP A C 1
ATOM 721 O O . ASP A 1 95 ? -12.476 3.607 7.101 1.00 79.56 95 ASP A O 1
ATOM 725 N N . ARG A 1 96 ? -13.291 5.681 6.838 1.00 68.19 96 ARG A N 1
ATOM 726 C CA . ARG A 1 96 ? -14.160 5.560 8.012 1.00 68.19 96 ARG A CA 1
ATOM 727 C C . ARG A 1 96 ? -15.280 4.558 7.683 1.00 68.19 96 ARG A C 1
ATOM 729 O O . ARG A 1 96 ? -15.783 4.622 6.563 1.00 68.19 96 ARG A O 1
ATOM 736 N N . PRO A 1 97 ? -15.626 3.650 8.615 1.00 61.16 97 PRO A N 1
ATOM 737 C CA . PRO A 1 97 ? -16.699 2.680 8.415 1.00 61.16 97 PRO A CA 1
ATOM 738 C C . PRO A 1 97 ? -18.054 3.354 8.191 1.00 61.16 97 PRO A C 1
ATOM 740 O O . PRO A 1 97 ? -18.241 4.494 8.684 1.00 61.16 97 PRO A O 1
#

pLDDT: mean 72.01, std 12.7, range [46.84, 92.06]